Protein AF-A0A9D2HIX5-F1 (afdb_monomer_lite)

Structure (mmCIF, N/CA/C/O backbone):
data_AF-A0A9D2HIX5-F1
#
_entry.id   AF-A0A9D2HIX5-F1
#
loop_
_atom_site.group_PDB
_atom_site.id
_atom_site.type_symbol
_atom_site.label_atom_id
_atom_site.label_alt_id
_atom_site.label_comp_id
_atom_site.label_asym_id
_atom_site.label_entity_id
_atom_site.label_seq_id
_atom_site.pdbx_PDB_ins_code
_atom_site.Cartn_x
_atom_site.Cartn_y
_atom_site.Cartn_z
_atom_site.occupancy
_atom_site.B_iso_or_equiv
_atom_site.auth_seq_id
_atom_site.auth_comp_id
_atom_site.auth_asym_id
_atom_site.auth_atom_id
_atom_site.pdbx_PDB_model_num
ATOM 1 N N . VAL A 1 1 ? 29.426 2.431 -10.872 1.00 84.62 1 VAL A N 1
ATOM 2 C CA . VAL A 1 1 ? 28.560 1.251 -11.117 1.00 84.62 1 VAL A CA 1
ATOM 3 C C . VAL A 1 1 ? 27.118 1.737 -11.185 1.00 84.62 1 VAL A C 1
ATOM 5 O O . VAL A 1 1 ? 26.728 2.442 -10.261 1.00 84.62 1 VAL A O 1
ATOM 8 N N . PRO A 1 2 ? 26.356 1.473 -12.261 1.00 95.00 2 PRO A N 1
ATOM 9 C CA . PRO A 1 2 ? 24.959 1.901 -12.343 1.00 95.00 2 PRO A CA 1
ATOM 10 C C . PRO A 1 2 ? 24.091 1.108 -11.357 1.00 95.00 2 PRO A C 1
ATOM 12 O O . PRO A 1 2 ? 24.372 -0.058 -11.090 1.00 95.00 2 PRO A O 1
ATOM 15 N N . VAL A 1 3 ? 23.018 1.712 -10.836 1.00 90.19 3 VAL A N 1
ATOM 16 C CA . VAL A 1 3 ? 22.109 1.031 -9.888 1.00 90.19 3 VAL A CA 1
ATOM 17 C C . VAL A 1 3 ? 21.494 -0.240 -10.489 1.00 90.19 3 VAL A C 1
ATOM 19 O O . VAL A 1 3 ? 21.264 -1.213 -9.783 1.00 90.19 3 VAL A O 1
ATOM 22 N N . THR A 1 4 ? 21.311 -0.261 -11.811 1.00 93.94 4 THR A N 1
ATOM 23 C CA . THR A 1 4 ? 20.819 -1.409 -12.583 1.00 93.94 4 THR A CA 1
ATOM 24 C C . THR A 1 4 ? 21.801 -2.578 -12.649 1.00 93.94 4 THR A C 1
ATOM 26 O O . THR A 1 4 ? 21.379 -3.690 -12.945 1.00 93.94 4 THR A O 1
ATOM 29 N N . ALA A 1 5 ? 23.090 -2.362 -12.362 1.00 95.81 5 ALA A N 1
ATOM 30 C CA . ALA A 1 5 ? 24.080 -3.439 -12.297 1.00 95.81 5 ALA A CA 1
ATOM 31 C C . ALA A 1 5 ? 24.046 -4.203 -10.962 1.00 95.81 5 ALA A C 1
ATOM 33 O O . ALA A 1 5 ? 24.702 -5.234 -10.837 1.00 95.81 5 ALA A O 1
ATOM 34 N N . ILE A 1 6 ? 23.297 -3.716 -9.967 1.00 94.81 6 ILE A N 1
ATOM 35 C CA . ILE A 1 6 ? 23.092 -4.417 -8.699 1.00 94.81 6 ILE A CA 1
ATOM 36 C C . ILE A 1 6 ? 21.841 -5.300 -8.845 1.00 94.81 6 ILE A C 1
ATOM 38 O O . ILE A 1 6 ? 20.748 -4.763 -9.051 1.00 94.81 6 ILE A O 1
ATOM 42 N N . PRO A 1 7 ? 21.954 -6.638 -8.737 1.00 93.56 7 PRO A N 1
ATOM 43 C CA . PRO A 1 7 ? 20.806 -7.521 -8.874 1.00 93.56 7 PRO A CA 1
ATOM 44 C C . PRO A 1 7 ? 19.795 -7.272 -7.753 1.00 93.56 7 PRO A C 1
ATOM 46 O O . PRO A 1 7 ? 20.134 -7.191 -6.569 1.00 93.56 7 PRO A O 1
ATOM 49 N N . ARG A 1 8 ? 18.522 -7.163 -8.133 1.00 91.50 8 ARG A N 1
ATOM 50 C CA . ARG A 1 8 ? 17.419 -7.011 -7.183 1.00 91.50 8 ARG A CA 1
ATOM 51 C C . ARG A 1 8 ? 17.130 -8.358 -6.530 1.00 91.50 8 ARG A C 1
ATOM 53 O O . ARG A 1 8 ? 16.972 -9.363 -7.211 1.00 91.50 8 ARG A O 1
ATOM 60 N N . ARG A 1 9 ? 17.010 -8.364 -5.201 1.00 90.62 9 ARG A N 1
ATOM 61 C CA . ARG A 1 9 ? 16.667 -9.572 -4.434 1.00 90.62 9 ARG A CA 1
ATOM 62 C C . ARG A 1 9 ? 15.213 -10.016 -4.640 1.00 90.62 9 ARG A C 1
ATOM 64 O O . ARG A 1 9 ? 14.919 -11.196 -4.499 1.00 90.62 9 ARG A O 1
ATOM 71 N N . MET A 1 10 ? 14.309 -9.072 -4.899 1.00 89.31 10 MET A N 1
ATOM 72 C CA . MET A 1 10 ? 12.880 -9.324 -5.076 1.00 89.31 10 MET A CA 1
ATOM 73 C C . MET A 1 10 ? 12.212 -8.142 -5.779 1.00 89.31 10 MET A C 1
ATOM 75 O O . MET A 1 10 ? 12.630 -6.994 -5.598 1.00 89.31 10 MET A O 1
ATOM 79 N N . ASP A 1 11 ? 11.133 -8.422 -6.506 1.00 91.25 11 ASP A N 1
ATOM 80 C CA . ASP A 1 11 ? 10.221 -7.405 -7.013 1.00 91.25 11 ASP A CA 1
ATOM 81 C C . ASP A 1 11 ? 8.981 -7.274 -6.134 1.00 91.25 11 ASP A C 1
ATOM 83 O O . ASP A 1 11 ? 8.343 -8.255 -5.756 1.00 91.25 11 ASP A O 1
ATOM 87 N N . TYR A 1 12 ? 8.645 -6.028 -5.809 1.00 94.50 12 TYR A N 1
ATOM 88 C CA . TYR A 1 12 ? 7.482 -5.691 -5.002 1.00 94.50 12 TYR A CA 1
ATOM 89 C C . TYR A 1 12 ? 6.251 -5.567 -5.894 1.00 94.50 12 TYR A C 1
ATOM 91 O O . TYR A 1 12 ? 6.230 -4.747 -6.813 1.00 94.50 12 TYR A O 1
ATOM 99 N N . LYS A 1 13 ? 5.212 -6.354 -5.608 1.00 95.44 13 LYS A N 1
ATOM 100 C CA . LYS A 1 13 ? 3.954 -6.308 -6.355 1.00 95.44 13 LYS A CA 1
ATOM 101 C C . LYS A 1 13 ? 3.102 -5.135 -5.857 1.00 95.44 13 LYS A C 1
ATOM 103 O O . LYS A 1 13 ? 2.918 -5.016 -4.642 1.00 95.44 13 LYS A O 1
ATOM 108 N N . PRO A 1 14 ? 2.598 -4.270 -6.752 1.00 96.56 14 PRO A N 1
ATOM 109 C CA . PRO A 1 14 ? 1.769 -3.143 -6.357 1.00 96.56 14 PRO A CA 1
ATOM 110 C C . PRO A 1 14 ? 0.334 -3.566 -6.009 1.00 96.56 14 PRO A C 1
ATOM 112 O O . PRO A 1 14 ? -0.118 -4.661 -6.363 1.00 96.56 14 PRO A O 1
ATOM 115 N N . VAL A 1 15 ? -0.389 -2.656 -5.359 1.00 97.06 15 VAL A N 1
ATOM 116 C CA . VAL A 1 15 ? -1.856 -2.642 -5.247 1.00 97.06 15 VAL A CA 1
ATOM 117 C C . VAL A 1 15 ? -2.406 -1.382 -5.909 1.00 97.06 15 VAL A C 1
ATOM 119 O O . VAL A 1 15 ? -1.703 -0.376 -6.005 1.00 97.06 15 VAL A O 1
ATOM 122 N N . ARG A 1 16 ? -3.656 -1.424 -6.370 1.00 97.81 16 ARG A N 1
ATOM 123 C CA . ARG A 1 16 ? -4.338 -0.224 -6.866 1.00 97.81 16 ARG A CA 1
ATOM 124 C C . ARG A 1 16 ? -4.781 0.657 -5.697 1.00 97.81 16 ARG A C 1
ATOM 126 O O . ARG A 1 16 ? -5.002 0.159 -4.595 1.00 97.81 16 ARG A O 1
ATOM 133 N N . ALA A 1 17 ? -4.929 1.953 -5.942 1.00 96.00 17 ALA A N 1
ATOM 134 C CA . ALA A 1 17 ? -5.409 2.911 -4.948 1.00 96.00 17 ALA A CA 1
ATOM 135 C C . ALA A 1 17 ? -6.822 2.586 -4.419 1.00 96.00 17 ALA A C 1
ATOM 137 O O . ALA A 1 17 ? -7.150 2.954 -3.295 1.00 96.00 17 ALA A O 1
ATOM 138 N N . ASP A 1 18 ? -7.632 1.875 -5.209 1.00 95.88 18 ASP A N 1
ATOM 139 C CA . ASP A 1 18 ? -8.981 1.404 -4.872 1.00 95.88 18 ASP A CA 1
ATOM 140 C C . ASP A 1 18 ? -9.016 -0.043 -4.338 1.00 95.88 18 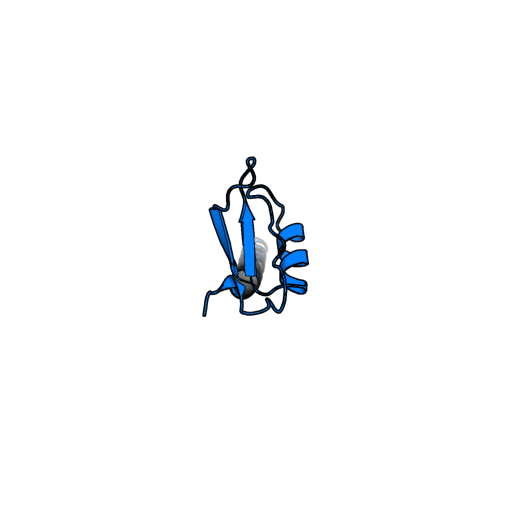ASP A C 1
ATOM 142 O O . ASP A 1 18 ? -10.095 -0.614 -4.177 1.00 95.88 18 ASP A O 1
ATOM 146 N N . ALA A 1 19 ? -7.855 -0.655 -4.069 1.00 95.44 19 ALA A N 1
ATOM 147 C CA . ALA A 1 19 ? -7.774 -2.017 -3.549 1.00 95.44 19 ALA A CA 1
ATOM 148 C C . ALA A 1 19 ? -8.388 -2.131 -2.147 1.00 95.44 19 ALA A C 1
ATOM 150 O O . ALA A 1 19 ? -8.341 -1.195 -1.341 1.00 95.44 19 ALA A O 1
ATOM 151 N N . ARG A 1 20 ? -8.933 -3.310 -1.832 1.00 95.50 20 ARG A N 1
ATOM 152 C CA . ARG A 1 20 ? -9.511 -3.563 -0.512 1.00 95.50 20 ARG A CA 1
ATOM 153 C C . ARG A 1 20 ? -8.414 -3.856 0.508 1.00 95.50 20 ARG A C 1
ATOM 155 O O . ARG A 1 20 ? -7.270 -4.157 0.165 1.00 95.50 20 ARG A O 1
ATOM 162 N N . MET A 1 21 ? -8.771 -3.780 1.788 1.00 92.25 21 MET A N 1
ATOM 163 C CA . MET A 1 21 ? -7.818 -3.988 2.879 1.00 92.25 21 MET A CA 1
ATOM 164 C C . MET A 1 21 ? -7.242 -5.412 2.856 1.00 92.25 21 MET A C 1
ATOM 166 O O . MET A 1 21 ? -6.061 -5.590 3.139 1.00 92.25 21 MET A O 1
ATOM 170 N N . GLU A 1 22 ? -8.045 -6.403 2.463 1.00 93.62 22 GLU A N 1
ATOM 171 C CA . GLU A 1 22 ? -7.637 -7.801 2.294 1.00 93.62 22 GLU A CA 1
ATOM 172 C C . GLU A 1 22 ? -6.502 -7.927 1.272 1.00 93.62 22 GLU A C 1
ATOM 174 O O . GLU A 1 22 ? -5.475 -8.530 1.570 1.00 93.62 22 GLU A O 1
ATOM 179 N N . ASP A 1 23 ? -6.619 -7.248 0.127 1.00 94.75 23 ASP A N 1
ATOM 180 C CA . ASP A 1 23 ? -5.600 -7.278 -0.928 1.00 94.75 23 ASP A CA 1
ATOM 181 C C . ASP A 1 23 ? -4.261 -6.705 -0.426 1.00 94.75 23 ASP A C 1
ATOM 183 O O . ASP A 1 23 ? -3.179 -7.181 -0.782 1.00 94.75 23 ASP A O 1
ATOM 187 N N . MET A 1 24 ? -4.311 -5.676 0.428 1.00 93.75 24 MET A N 1
ATOM 188 C CA . MET A 1 24 ? -3.109 -5.105 1.040 1.00 93.75 24 MET A CA 1
ATOM 189 C C . MET A 1 24 ? -2.523 -6.022 2.117 1.00 93.75 24 MET A C 1
ATOM 191 O O . MET A 1 24 ? -1.304 -6.071 2.249 1.00 93.75 24 MET A O 1
ATOM 195 N N . ILE A 1 25 ? -3.350 -6.735 2.889 1.00 94.50 25 ILE A N 1
ATOM 196 C CA . ILE A 1 25 ? -2.882 -7.701 3.895 1.00 94.50 25 ILE A CA 1
ATOM 197 C C . ILE A 1 25 ? -2.187 -8.870 3.206 1.00 94.50 25 ILE A C 1
ATOM 199 O O . ILE A 1 25 ? -1.071 -9.204 3.595 1.00 94.50 25 ILE A O 1
ATOM 203 N N . ASP A 1 26 ? -2.779 -9.423 2.150 1.00 94.69 26 ASP A N 1
ATOM 204 C CA . ASP A 1 26 ? -2.191 -10.525 1.385 1.00 94.69 26 ASP A CA 1
ATOM 205 C C . ASP A 1 26 ? -0.812 -10.135 0.843 1.00 94.69 26 ASP A C 1
ATOM 207 O O . ASP A 1 26 ? 0.173 -10.852 1.020 1.00 94.69 26 ASP A O 1
ATOM 211 N N . ARG A 1 27 ? -0.685 -8.926 0.278 1.00 95.56 27 ARG A N 1
ATOM 212 C CA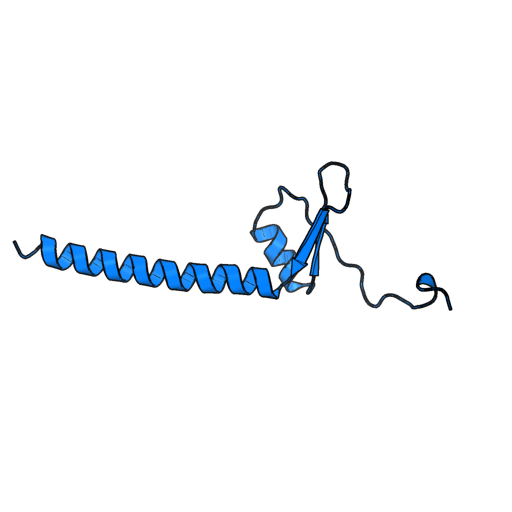 . ARG A 1 27 ? 0.626 -8.379 -0.106 1.00 95.56 27 ARG A CA 1
ATOM 213 C C . ARG A 1 27 ? 1.530 -8.180 1.105 1.00 95.56 27 ARG A C 1
ATOM 215 O O . ARG A 1 27 ? 2.716 -8.481 1.035 1.00 95.56 27 ARG A O 1
ATOM 222 N N . ALA A 1 28 ? 1.009 -7.681 2.218 1.00 95.44 28 ALA A N 1
ATOM 223 C CA . ALA A 1 28 ? 1.800 -7.465 3.419 1.00 95.44 28 ALA A CA 1
ATOM 224 C C . ALA A 1 28 ? 2.359 -8.769 3.987 1.00 95.44 28 ALA A C 1
ATOM 226 O O . ALA A 1 28 ? 3.410 -8.705 4.612 1.00 95.44 28 ALA A O 1
ATOM 227 N N . LEU A 1 29 ? 1.734 -9.929 3.782 1.00 93.44 29 LEU A N 1
ATOM 228 C CA . LEU A 1 29 ? 2.280 -11.217 4.223 1.00 93.44 29 LEU A CA 1
ATOM 229 C C . LEU A 1 29 ? 3.569 -11.561 3.463 1.00 93.44 29 LEU A C 1
ATOM 231 O O . LEU A 1 29 ? 4.590 -11.868 4.082 1.00 93.44 29 LEU A O 1
ATOM 235 N N . ASP A 1 30 ? 3.572 -11.360 2.147 1.00 92.31 30 ASP A N 1
ATOM 236 C CA . ASP A 1 30 ? 4.697 -11.730 1.281 1.00 92.31 30 ASP A CA 1
ATOM 237 C C . ASP A 1 30 ? 5.792 -10.651 1.193 1.00 92.31 30 ASP A C 1
ATOM 239 O O . ASP A 1 30 ? 6.970 -10.959 1.003 1.00 92.31 30 ASP A O 1
ATOM 243 N N . GLN A 1 31 ? 5.443 -9.367 1.352 1.00 93.50 31 GLN A N 1
ATOM 244 C CA . GLN A 1 31 ? 6.365 -8.236 1.167 1.00 93.50 31 GLN A CA 1
ATOM 245 C C . GLN A 1 31 ? 6.244 -7.143 2.248 1.00 93.50 31 GLN A C 1
ATOM 247 O O . GLN A 1 31 ? 5.169 -6.830 2.752 1.00 93.50 31 GLN A O 1
ATOM 252 N N . ASN A 1 32 ? 7.378 -6.528 2.617 1.00 93.25 32 ASN A N 1
ATOM 253 C CA . ASN A 1 32 ? 7.442 -5.470 3.644 1.00 93.25 32 ASN A CA 1
ATOM 254 C C . ASN A 1 32 ? 6.905 -4.108 3.174 1.00 93.25 32 ASN A C 1
ATOM 256 O O . ASN A 1 32 ? 6.472 -3.290 3.991 1.00 93.25 32 ASN A O 1
ATOM 260 N N . PHE A 1 33 ? 6.980 -3.855 1.871 1.00 94.25 33 PHE A N 1
ATOM 261 C CA . PHE A 1 33 ? 6.582 -2.607 1.234 1.00 94.25 33 PHE A CA 1
ATOM 262 C C . PHE A 1 33 ? 5.566 -2.923 0.159 1.00 94.25 33 PHE A C 1
ATOM 264 O O . PHE A 1 33 ? 5.737 -3.891 -0.571 1.00 94.25 33 PHE A O 1
ATOM 271 N N . ILE A 1 34 ? 4.524 -2.118 0.044 1.00 96.75 34 ILE A N 1
ATOM 272 C CA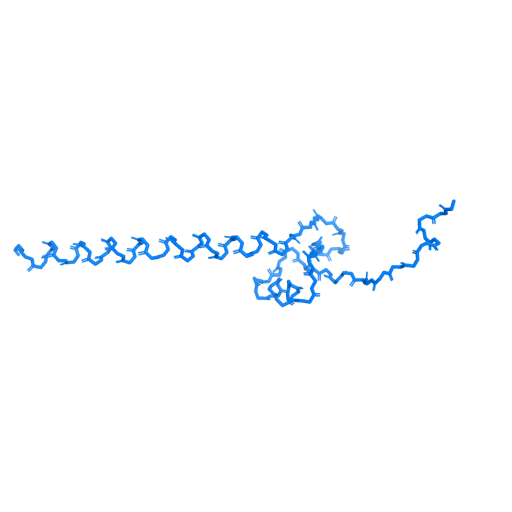 . ILE A 1 34 ? 3.467 -2.307 -0.941 1.00 96.75 34 ILE A CA 1
ATOM 273 C C . ILE A 1 34 ? 3.384 -1.014 -1.747 1.00 96.75 34 ILE A C 1
ATOM 275 O O . ILE A 1 34 ? 2.925 -0.001 -1.214 1.00 96.75 34 ILE A O 1
ATOM 279 N N . PRO A 1 35 ? 3.878 -1.005 -2.996 1.00 97.38 35 PRO A N 1
ATOM 280 C CA . PRO A 1 35 ? 3.685 0.123 -3.891 1.00 97.38 35 PRO A CA 1
ATOM 281 C C . PRO A 1 35 ? 2.196 0.287 -4.199 1.00 97.38 35 PRO A C 1
ATOM 283 O O . PRO A 1 35 ? 1.490 -0.700 -4.400 1.00 97.38 35 PRO A O 1
ATOM 286 N N . VAL A 1 36 ? 1.731 1.524 -4.259 1.00 97.69 36 VAL A N 1
ATOM 287 C CA . VAL A 1 36 ? 0.363 1.862 -4.642 1.00 97.69 36 VAL A CA 1
ATOM 288 C C . VAL A 1 36 ? 0.408 2.537 -6.000 1.00 97.69 36 VAL A C 1
ATOM 290 O O . VAL A 1 36 ? 1.226 3.434 -6.220 1.00 97.69 36 VAL A O 1
ATOM 293 N N . VAL A 1 37 ? -0.457 2.088 -6.903 1.00 98.25 37 VAL A N 1
ATOM 294 C CA . VAL A 1 37 ? -0.613 2.656 -8.243 1.00 98.25 37 VAL A CA 1
ATOM 295 C C . VAL A 1 37 ? -2.027 3.185 -8.462 1.00 98.25 37 VAL A C 1
ATOM 297 O O . VAL A 1 37 ? -2.974 2.693 -7.846 1.00 98.25 37 VAL A O 1
ATOM 300 N N . ASP A 1 38 ? -2.173 4.176 -9.335 1.00 97.06 38 ASP A N 1
ATOM 301 C CA . ASP A 1 38 ? -3.474 4.661 -9.804 1.00 97.06 38 ASP A CA 1
ATOM 302 C C . ASP A 1 38 ? -4.077 3.748 -10.898 1.00 97.06 38 ASP A C 1
ATOM 304 O O . ASP A 1 38 ? -3.611 2.632 -11.160 1.00 97.06 38 ASP A O 1
ATOM 308 N N . ASP A 1 39 ? -5.162 4.200 -11.519 1.00 96.75 39 ASP A N 1
ATOM 309 C CA . ASP A 1 39 ? -5.843 3.541 -12.635 1.00 96.75 39 ASP A CA 1
ATOM 310 C C . ASP A 1 39 ? -4.999 3.480 -13.920 1.00 96.75 39 ASP A C 1
ATOM 312 O O . ASP A 1 39 ? -5.090 2.504 -14.669 1.00 96.75 39 ASP A O 1
ATOM 316 N N . GLN A 1 40 ? -4.122 4.459 -14.135 1.00 97.06 40 GLN A N 1
ATOM 317 C CA . GLN A 1 40 ? -3.170 4.520 -15.246 1.00 97.06 40 GLN A CA 1
ATOM 318 C C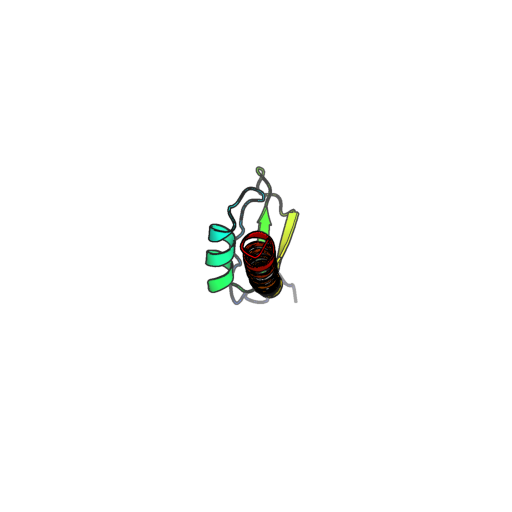 . GLN A 1 40 ? -1.857 3.762 -14.976 1.00 97.06 40 GLN A C 1
ATOM 320 O O . GLN A 1 40 ? -0.970 3.741 -15.829 1.00 97.06 40 GLN A O 1
ATOM 325 N N . LYS A 1 41 ? -1.748 3.076 -13.829 1.00 94.50 41 LYS A N 1
ATOM 326 C CA . LYS A 1 41 ? -0.550 2.367 -13.344 1.00 94.50 41 LYS A CA 1
ATOM 327 C C . LYS A 1 41 ? 0.620 3.290 -12.988 1.00 94.50 41 LYS A C 1
ATOM 329 O O . LYS A 1 41 ? 1.753 2.813 -12.868 1.00 94.50 41 LYS A O 1
ATOM 334 N N . ASN A 1 42 ? 0.368 4.576 -12.768 1.00 97.69 42 ASN A N 1
ATOM 335 C CA . ASN A 1 42 ? 1.366 5.474 -12.210 1.00 97.69 42 ASN A CA 1
ATOM 336 C C . ASN A 1 42 ? 1.526 5.188 -10.721 1.00 97.69 42 ASN A C 1
ATOM 338 O O . ASN A 1 42 ? 0.556 4.983 -9.995 1.00 97.69 42 ASN A O 1
ATOM 342 N N . PHE A 1 43 ? 2.765 5.182 -10.252 1.00 97.56 43 PHE A N 1
ATOM 343 C CA . PHE A 1 43 ? 3.064 5.023 -8.837 1.00 97.56 43 PHE A CA 1
ATOM 344 C C . PHE A 1 43 ? 2.684 6.288 -8.055 1.00 97.56 43 PHE A C 1
ATOM 346 O O . PHE A 1 43 ? 3.150 7.377 -8.385 1.00 97.56 43 PHE A O 1
ATOM 353 N N . ILE A 1 44 ? 1.892 6.128 -6.991 1.00 97.81 44 ILE A N 1
ATOM 354 C CA . ILE A 1 44 ? 1.409 7.239 -6.153 1.00 97.81 44 ILE A CA 1
ATOM 355 C C . ILE A 1 44 ? 1.900 7.177 -4.701 1.00 97.81 44 ILE A C 1
ATOM 357 O O . ILE A 1 44 ? 1.785 8.158 -3.971 1.00 97.81 44 ILE A O 1
ATOM 361 N N . GLY A 1 45 ? 2.449 6.045 -4.247 1.00 97.31 45 GLY A N 1
ATOM 362 C CA . GLY A 1 45 ? 2.938 5.940 -2.872 1.00 97.31 45 GLY A CA 1
ATOM 363 C C . GLY A 1 45 ? 3.319 4.536 -2.418 1.00 97.31 45 GLY A C 1
ATOM 364 O O . GLY A 1 45 ? 3.256 3.572 -3.175 1.00 97.31 45 GLY A O 1
ATOM 365 N N . ILE A 1 46 ? 3.734 4.424 -1.153 1.00 97.50 46 ILE A N 1
ATOM 366 C CA . ILE A 1 46 ? 4.135 3.158 -0.521 1.00 97.50 46 ILE A CA 1
ATOM 367 C C . ILE A 1 46 ? 3.404 3.000 0.802 1.00 97.50 46 ILE A C 1
ATOM 369 O O . ILE A 1 46 ? 3.453 3.886 1.655 1.00 97.50 46 ILE A O 1
ATOM 373 N N . ILE A 1 47 ? 2.831 1.821 1.011 1.00 96.38 47 ILE A N 1
ATOM 374 C CA . ILE A 1 47 ? 2.333 1.370 2.306 1.00 96.38 47 ILE A CA 1
ATOM 375 C C . ILE A 1 47 ? 3.378 0.431 2.915 1.00 96.38 47 ILE A C 1
ATOM 377 O O . ILE A 1 47 ? 3.884 -0.475 2.248 1.00 96.38 47 ILE A O 1
ATOM 381 N N . LYS A 1 48 ? 3.735 0.636 4.186 1.00 96.25 48 LYS A N 1
ATOM 382 C CA . LYS A 1 48 ? 4.644 -0.266 4.910 1.00 96.25 48 LYS A CA 1
ATOM 383 C C . LYS A 1 48 ? 3.833 -1.283 5.704 1.00 96.25 48 LYS A C 1
ATOM 385 O O . LYS A 1 48 ? 2.852 -0.923 6.351 1.00 96.25 48 LYS A O 1
ATOM 390 N N . ARG A 1 49 ? 4.323 -2.523 5.776 1.00 96.06 49 ARG A N 1
ATOM 391 C CA . ARG A 1 49 ? 3.745 -3.602 6.600 1.00 96.06 49 ARG A CA 1
ATOM 392 C C . ARG A 1 49 ? 3.492 -3.169 8.047 1.00 96.06 49 ARG A C 1
ATOM 394 O O . ARG A 1 49 ? 2.445 -3.468 8.608 1.00 96.06 49 ARG A O 1
ATOM 401 N N . LYS A 1 50 ? 4.419 -2.408 8.640 1.00 96.19 50 LYS A N 1
ATOM 402 C CA . LYS A 1 50 ? 4.266 -1.891 10.010 1.00 96.19 50 LYS A CA 1
ATOM 403 C C . LYS A 1 50 ? 3.058 -0.963 10.178 1.00 96.19 50 LYS A C 1
ATOM 405 O O . LYS A 1 50 ? 2.457 -0.958 11.244 1.00 96.19 50 LYS A O 1
ATOM 410 N N . ASP A 1 51 ? 2.713 -0.190 9.147 1.00 95.38 51 ASP A N 1
ATOM 411 C CA . ASP A 1 51 ? 1.605 0.765 9.209 1.00 95.38 51 ASP A CA 1
ATOM 412 C C . ASP A 1 51 ? 0.267 0.014 9.128 1.00 95.38 51 ASP A C 1
ATOM 414 O O . ASP A 1 51 ? -0.663 0.350 9.857 1.00 95.38 51 ASP A O 1
ATOM 418 N N . ILE A 1 52 ? 0.209 -1.066 8.337 1.00 94.88 52 ILE A N 1
ATOM 419 C CA . ILE A 1 52 ? -0.933 -1.996 8.298 1.00 94.88 52 ILE A CA 1
ATOM 420 C C . ILE A 1 52 ? -1.138 -2.641 9.669 1.00 94.88 52 ILE A C 1
ATOM 422 O O . ILE A 1 52 ? -2.228 -2.567 10.232 1.00 94.88 52 ILE A O 1
ATOM 426 N N . ILE A 1 53 ? -0.081 -3.225 10.241 1.00 94.44 53 ILE A N 1
ATOM 427 C CA . ILE A 1 53 ? -0.144 -3.864 11.564 1.00 94.44 53 ILE A CA 1
ATOM 428 C C . ILE A 1 53 ? -0.601 -2.857 12.623 1.00 94.44 53 ILE A C 1
ATOM 430 O O . ILE A 1 53 ? -1.506 -3.148 13.404 1.00 94.44 53 ILE A O 1
ATOM 434 N N . LYS A 1 54 ? -0.018 -1.653 12.623 1.00 95.25 54 LYS A N 1
ATOM 435 C CA . LYS A 1 54 ? -0.383 -0.590 13.560 1.00 95.25 54 LYS A CA 1
ATOM 436 C C . LYS A 1 54 ? -1.851 -0.185 13.424 1.00 95.25 54 LYS A C 1
ATOM 438 O O . LYS A 1 54 ? -2.522 -0.037 14.438 1.00 95.25 54 LYS A O 1
ATOM 443 N N . TYR A 1 55 ? -2.362 -0.042 12.200 1.00 94.06 55 TYR A N 1
ATOM 444 C CA . TYR A 1 55 ? -3.769 0.291 11.967 1.00 94.06 55 TYR A CA 1
ATOM 445 C C . TYR A 1 55 ? -4.711 -0.728 12.620 1.00 94.06 55 TYR A C 1
ATOM 447 O O . TYR A 1 55 ? -5.647 -0.340 13.320 1.00 94.06 55 TYR A O 1
ATOM 455 N N . PHE A 1 56 ? -4.450 -2.025 12.435 1.00 92.00 56 PHE A N 1
ATOM 456 C CA . PHE A 1 56 ? -5.266 -3.075 13.043 1.00 92.00 56 PHE A CA 1
ATOM 457 C C . PHE A 1 56 ? -5.135 -3.111 14.564 1.00 92.00 56 PHE A C 1
ATOM 459 O O . PHE A 1 56 ? -6.155 -3.191 15.246 1.00 92.00 56 PHE A O 1
ATOM 466 N N . TYR A 1 57 ? -3.916 -2.979 15.090 1.00 92.56 57 TYR A N 1
ATOM 467 C CA . TYR A 1 57 ? -3.669 -2.918 16.531 1.00 92.56 57 TYR A CA 1
ATOM 468 C C . TYR A 1 57 ? -4.445 -1.769 17.195 1.00 92.56 57 TYR A C 1
ATOM 470 O O . TYR A 1 57 ? -5.192 -1.977 18.153 1.00 92.56 57 TYR A O 1
ATOM 478 N N . ASP A 1 58 ? -4.351 -0.564 16.628 1.00 93.75 58 ASP A N 1
ATOM 479 C CA . ASP A 1 58 ? -5.046 0.619 17.137 1.00 93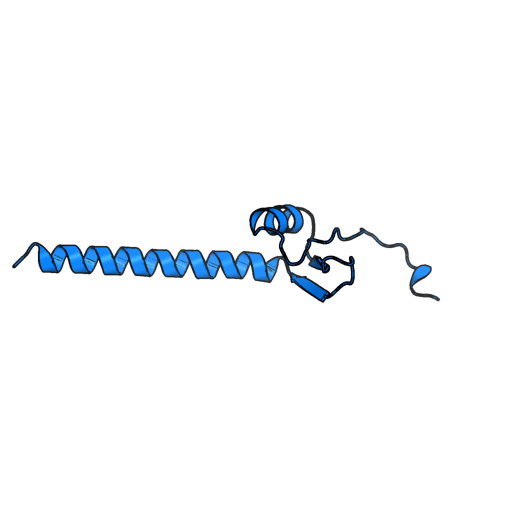.75 58 ASP A CA 1
ATOM 480 C C . ASP A 1 58 ? -6.574 0.479 17.017 1.00 93.75 58 ASP A C 1
ATOM 482 O O . ASP A 1 58 ? -7.315 0.971 17.872 1.00 93.75 58 ASP A O 1
ATOM 486 N N . LYS A 1 59 ? -7.069 -0.187 15.965 1.00 91.50 59 LYS A N 1
ATOM 487 C CA . LYS A 1 59 ? -8.503 -0.424 15.758 1.00 91.50 59 LYS A CA 1
ATOM 488 C C . LYS A 1 59 ? -9.062 -1.414 16.780 1.00 91.50 59 LYS A C 1
ATOM 490 O O . LYS A 1 59 ? -10.085 -1.111 17.387 1.00 91.50 59 LYS A O 1
ATOM 495 N N . MET A 1 60 ? -8.380 -2.533 17.026 1.00 89.69 60 MET A N 1
ATOM 496 C CA . MET A 1 60 ? -8.788 -3.533 18.025 1.00 89.69 60 MET A CA 1
ATOM 497 C C . MET A 1 60 ? -8.885 -2.917 19.426 1.00 89.69 60 MET A C 1
ATOM 499 O O . MET A 1 60 ? -9.938 -2.988 20.058 1.00 89.69 60 MET A O 1
ATOM 503 N N . GLY A 1 61 ? -7.851 -2.187 19.861 1.00 85.69 61 GLY A N 1
ATOM 504 C CA . GLY A 1 61 ? -7.846 -1.542 21.179 1.00 85.69 61 GLY A CA 1
ATOM 505 C C . GLY A 1 61 ? -8.892 -0.428 21.352 1.00 85.69 61 GLY A C 1
ATOM 506 O O . GLY A 1 61 ? -9.234 -0.066 22.479 1.00 85.69 61 GLY A O 1
ATOM 507 N N . ARG A 1 62 ? -9.422 0.143 20.260 1.00 83.88 62 ARG A N 1
ATOM 508 C CA . ARG A 1 62 ? -10.552 1.091 20.307 1.00 83.88 62 ARG A CA 1
ATOM 509 C C . ARG A 1 62 ? -11.892 0.379 20.435 1.00 83.88 62 ARG A C 1
ATOM 511 O O . ARG A 1 62 ? -12.751 0.867 21.168 1.00 83.88 62 ARG A O 1
ATOM 518 N N . GLU A 1 63 ? -12.080 -0.742 19.745 1.00 80.50 63 GLU A N 1
ATOM 519 C CA . GLU A 1 63 ? -13.322 -1.516 19.827 1.00 80.50 63 GLU A CA 1
ATOM 520 C C . GLU A 1 63 ? -13.510 -2.135 21.221 1.00 80.50 63 GLU A C 1
ATOM 522 O O . GLU A 1 63 ? -14.603 -2.045 21.775 1.00 80.50 63 GLU A O 1
ATOM 527 N N . GLU A 1 64 ? -12.440 -2.616 21.862 1.00 75.75 64 GLU A N 1
ATOM 528 C CA . GLU A 1 64 ? -12.467 -3.094 23.258 1.00 75.75 64 GLU A CA 1
ATOM 529 C C . GLU A 1 64 ? -12.950 -2.022 24.254 1.00 75.75 64 GLU A C 1
ATOM 531 O O . GLU A 1 64 ? -13.718 -2.292 25.178 1.00 75.75 64 GLU A O 1
ATOM 536 N N . ARG A 1 65 ? -12.554 -0.759 24.052 1.00 79.31 65 ARG A N 1
ATOM 537 C CA . ARG A 1 65 ? -12.997 0.361 24.905 1.00 79.31 65 ARG A CA 1
ATOM 538 C C . ARG A 1 65 ? -14.459 0.740 24.649 1.00 79.31 65 ARG A C 1
ATOM 540 O O . ARG A 1 65 ? -15.165 1.164 25.570 1.00 79.31 65 ARG A O 1
ATOM 547 N N . LYS A 1 66 ? -14.942 0.590 23.412 1.00 76.62 66 LYS A N 1
ATOM 548 C CA . LYS A 1 66 ? -16.353 0.826 23.065 1.00 76.62 66 LYS A CA 1
ATOM 549 C C . LYS A 1 66 ? -17.263 -0.239 23.672 1.00 76.62 66 LYS A C 1
ATOM 551 O O . LYS A 1 66 ? -18.286 0.113 24.253 1.00 76.62 66 LYS A O 1
ATOM 556 N N . THR A 1 67 ? -16.891 -1.515 23.594 1.00 76.44 67 THR A N 1
ATOM 557 C CA . THR A 1 67 ? -17.681 -2.608 24.183 1.00 76.44 67 THR A CA 1
ATOM 558 C C . THR A 1 67 ? -17.728 -2.503 25.708 1.00 76.44 67 THR A C 1
ATOM 560 O O . THR A 1 67 ? -18.812 -2.591 26.284 1.00 76.44 67 THR A O 1
ATOM 563 N N . ALA A 1 68 ? -16.604 -2.185 26.363 1.00 74.75 68 ALA A N 1
ATOM 564 C CA . ALA A 1 68 ? -16.560 -1.956 27.810 1.00 74.75 68 ALA A CA 1
ATOM 565 C C . ALA A 1 68 ? -17.454 -0.780 28.261 1.00 74.75 68 ALA A C 1
ATOM 567 O O . ALA A 1 68 ? -18.195 -0.892 29.239 1.00 74.75 68 ALA A O 1
ATOM 568 N N . SER A 1 69 ? -17.445 0.340 27.527 1.00 75.69 69 SER A N 1
ATOM 569 C CA . SER A 1 69 ? -18.290 1.505 27.851 1.00 75.69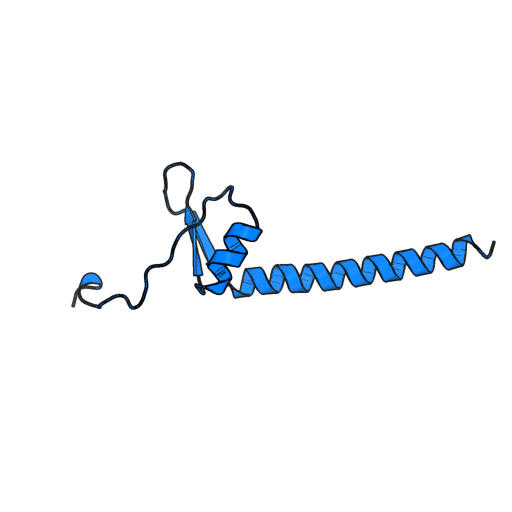 69 SER A CA 1
ATOM 570 C C . SER A 1 69 ? -19.783 1.291 27.550 1.00 75.69 69 SER A C 1
ATOM 572 O O . SER A 1 69 ? -20.633 1.829 28.264 1.00 75.69 69 SER A O 1
ATOM 574 N N . ALA A 1 70 ? -20.130 0.476 26.548 1.00 70.12 70 ALA A N 1
ATOM 575 C CA . ALA A 1 70 ? -21.511 0.083 26.261 1.00 70.12 70 ALA A CA 1
ATOM 576 C C . ALA A 1 70 ? -22.082 -0.875 27.325 1.00 70.12 70 ALA A C 1
ATOM 578 O O . ALA A 1 70 ? -23.241 -0.730 27.722 1.00 70.12 70 ALA A O 1
ATOM 579 N N . GLN A 1 71 ? -21.266 -1.805 27.832 1.00 65.06 71 GLN A N 1
ATOM 580 C CA . GLN A 1 71 ? -21.648 -2.712 28.919 1.00 65.06 71 GLN A CA 1
ATOM 581 C C . GLN A 1 71 ? -21.912 -1.939 30.222 1.00 65.06 71 GLN A C 1
ATOM 583 O O . GLN A 1 71 ? -22.926 -2.172 30.880 1.00 65.06 71 GLN A O 1
ATOM 588 N N . GLY A 1 72 ? -21.061 -0.957 30.547 1.00 59.38 72 GLY A N 1
ATOM 589 C CA . GLY A 1 72 ? -21.251 -0.077 31.705 1.00 59.38 72 GLY A CA 1
ATOM 590 C C . GLY A 1 72 ? -22.555 0.729 31.648 1.00 59.38 72 GLY A C 1
ATOM 591 O O . GLY A 1 72 ? -23.261 0.819 32.647 1.00 59.38 72 GLY A O 1
ATOM 592 N N . LYS A 1 73 ? -22.945 1.243 30.471 1.00 60.94 73 LYS A N 1
ATOM 593 C CA . LYS A 1 73 ? -24.219 1.973 30.296 1.00 60.94 73 LYS A CA 1
ATOM 594 C C . LYS A 1 73 ? -25.461 1.087 30.454 1.00 60.94 73 LYS A C 1
ATOM 596 O O . LYS A 1 73 ? -26.467 1.562 30.973 1.00 60.94 73 LYS A O 1
ATOM 601 N N . ARG A 1 74 ? -25.408 -0.185 30.034 1.00 59.00 74 ARG A N 1
ATOM 602 C CA . ARG A 1 74 ? -26.534 -1.132 30.195 1.00 59.00 74 ARG A CA 1
ATOM 603 C C . ARG A 1 74 ? -26.795 -1.489 31.656 1.00 59.00 74 ARG A C 1
ATOM 605 O O . ARG A 1 74 ? -27.955 -1.622 32.023 1.00 59.00 74 ARG A O 1
ATOM 612 N N . ILE A 1 75 ? -25.751 -1.600 32.481 1.00 58.03 75 ILE A N 1
ATOM 613 C CA . ILE A 1 75 ? -25.909 -1.861 33.921 1.00 58.03 75 ILE A CA 1
ATOM 614 C C . ILE A 1 75 ? -26.592 -0.672 34.610 1.00 58.03 75 ILE A C 1
ATOM 616 O O . ILE A 1 75 ? -27.510 -0.874 35.395 1.00 58.03 75 ILE A O 1
ATOM 620 N N . VAL A 1 76 ? -26.200 0.562 34.271 1.00 59.00 76 VAL A N 1
ATOM 621 C CA . VAL A 1 76 ? -26.792 1.771 34.872 1.00 59.00 76 VAL A CA 1
ATOM 622 C C . VAL A 1 76 ? -28.263 1.949 34.474 1.00 59.00 76 VAL A C 1
ATOM 624 O O . VAL A 1 76 ? -29.060 2.352 35.307 1.00 59.00 76 VAL A O 1
ATOM 627 N N . LEU A 1 77 ? -28.646 1.616 33.236 1.00 58.62 77 LEU A N 1
ATOM 628 C CA . LEU A 1 77 ? -30.036 1.730 32.763 1.00 58.62 77 LEU A CA 1
ATOM 629 C C . LEU A 1 77 ? -30.973 0.627 33.280 1.00 58.62 77 LEU A C 1
ATOM 631 O O . LEU A 1 77 ? -32.175 0.847 33.324 1.00 58.62 77 LEU A O 1
ATOM 635 N N . ALA A 1 78 ? -30.456 -0.551 33.641 1.00 59.56 78 ALA A N 1
ATOM 636 C CA . ALA A 1 78 ? -31.267 -1.655 34.165 1.00 59.56 78 ALA A CA 1
ATOM 637 C C . ALA A 1 78 ? -31.500 -1.581 35.688 1.00 59.56 78 ALA A C 1
ATOM 639 O O . ALA A 1 78 ? -32.253 -2.388 36.225 1.00 59.56 78 ALA A O 1
ATOM 640 N N . GLY A 1 79 ? -30.825 -0.656 36.378 1.00 52.12 79 GLY A N 1
ATOM 641 C CA . GLY A 1 79 ? -30.913 -0.462 37.828 1.00 52.12 79 GLY A CA 1
ATOM 642 C C . GLY A 1 79 ? -31.738 0.750 38.269 1.00 52.12 79 GLY A C 1
ATOM 643 O O . GLY A 1 79 ? -31.639 1.119 39.438 1.00 52.12 79 GLY A O 1
ATOM 644 N N . VAL A 1 80 ? -32.496 1.378 37.362 1.00 55.41 80 VAL A N 1
ATOM 645 C CA . VAL A 1 80 ? -33.402 2.509 37.647 1.00 55.41 80 VAL A CA 1
ATOM 646 C C . VAL A 1 80 ? -34.849 2.090 37.457 1.00 55.41 80 VAL A C 1
ATOM 648 O O . VAL A 1 80 ? -35.111 1.374 36.464 1.00 55.41 80 VAL A O 1
#

pLDDT: mean 88.05, std 12.71, range [52.12, 98.25]

InterPro domains:
  IPR000644 CBS domain [PF00571] (9-56)
  IPR046342 CBS domain superfamily [G3DSA:3.10.580.10] (2-67)
  IPR046342 CBS domain superfamily [SSF54631] (2-59)

Secondary structure (DSSP, 8-state):
--GGGSPPS-PPPPEETT--HHHHHHHHHH-SEEEEE-TT--EEEEEEHHHHHHHHHHHHHHHHHHHHHHHHHHHHHHT-

Sequence (80 aa):
VPVTAIPRRMDYKPVRADARMEDMIDRALDQNFIPVVDDQKNFIGIIKRKDIIKYFYDKMGREERKTASAQGKRIVLAGV

Foldseek 3Di:
DDPVVDDDPDDQEEDEPPDDLVVVVVSLVVDQKHFYAYPVRHTDDIDGSVVSVVVVVVVVVVVVVVVVVVVVVVVVVVVD

Organism: NCBI:txid2838633

Radius of gyration: 20.78 Å; chains: 1; bounding box: 62×19×53 Å